Protein AF-A0A5N5MN55-F1 (afdb_monomer)

Foldseek 3Di:
DALDFDDDPDDPQDHPDDDHDPTHLDDDDDPDDQLVDDDDVVVQWDADPQSNHIHGNQQDQDPQLSGSPDNGSHYWDQDPLQSDTDRPQWDQDPLQSDTDHPPDDRPQCCDPVPSDNPHHVVPDPCPPVPPPPPPDDDDDDDDDDDDDDDDDDDDDDDDDDDDDD

Mean predicted aligned error: 15.06 Å

Solvent-accessible surface area (backbone atoms only — not comparable to full-atom values): 11243 Å² total; per-residue (Å²): 111,50,62,58,65,53,80,63,94,80,44,96,82,26,39,95,66,94,64,72,42,89,60,51,91,47,61,51,75,69,91,67,65,55,61,80,52,83,61,62,57,92,82,44,33,37,79,36,81,91,73,45,27,44,33,33,60,56,30,51,70,34,79,92,72,68,37,63,74,41,88,77,33,50,60,49,40,78,35,78,96,71,72,44,72,39,56,68,76,43,44,74,38,80,92,63,74,42,73,37,55,78,94,62,67,79,86,69,62,39,11,86,83,79,59,46,60,92,38,49,54,92,69,39,85,71,71,71,68,78,76,76,85,80,84,86,78,92,76,89,81,84,89,82,81,88,81,91,76,90,79,88,82,87,90,80,88,83,91,80,88,84,85,87,133

InterPro domains:
  IPR001878 Zinc finger, CCHC-type [PS50158] (111-125)
  IPR017921 Zinc finger, CTCHY-type [PS51270] (43-107)
  IPR037275 Zinc finger, CTCHY-type superfamily [SSF161245] (45-90)
  IPR039846 Zinc finger CCHC domain-containing protein 4 [PTHR13493] (1-162)

Radius of gyration: 25.93 Å; Cα contacts (8 Å, |Δi|>4): 207; chains: 1; bounding box: 56×48×59 Å

pLDDT: mean 75.03, std 22.97, range [27.59, 96.19]

Structure (mmCIF, N/CA/C/O backbone):
data_AF-A0A5N5MN55-F1
#
_entry.id   AF-A0A5N5MN55-F1
#
loop_
_atom_site.group_PDB
_atom_site.id
_atom_site.type_symbol
_atom_site.label_atom_id
_atom_site.label_alt_id
_atom_site.label_comp_id
_atom_site.label_asym_id
_atom_site.label_entity_id
_atom_site.label_seq_id
_atom_site.pdbx_PDB_ins_code
_atom_site.Cartn_x
_atom_site.Cartn_y
_atom_site.Cartn_z
_atom_site.occupancy
_atom_site.B_iso_or_equiv
_atom_site.auth_seq_id
_atom_site.auth_comp_id
_atom_site.auth_asym_id
_atom_site.auth_atom_id
_atom_site.pdbx_PDB_model_num
ATOM 1 N N . MET A 1 1 ? 3.429 -5.420 10.971 1.00 88.38 1 MET A N 1
ATOM 2 C CA . MET A 1 1 ? 3.713 -3.975 10.792 1.00 88.38 1 MET A CA 1
ATOM 3 C C . MET A 1 1 ? 2.380 -3.253 10.794 1.00 88.38 1 MET A C 1
ATOM 5 O O . MET A 1 1 ? 1.489 -3.700 10.082 1.00 88.38 1 MET A O 1
ATOM 9 N N . LEU A 1 2 ? 2.243 -2.197 11.589 1.00 91.88 2 LEU A N 1
ATOM 10 C CA . LEU A 1 2 ? 1.050 -1.346 11.618 1.00 91.88 2 LEU A CA 1
ATOM 11 C C . LEU A 1 2 ? 1.187 -0.186 10.625 1.00 91.88 2 LEU A C 1
ATOM 13 O O . LEU A 1 2 ? 2.303 0.228 10.307 1.00 91.88 2 LEU A O 1
ATOM 17 N N . ASP A 1 3 ? 0.060 0.366 10.178 1.00 91.06 3 ASP A N 1
ATOM 18 C CA . ASP A 1 3 ? 0.035 1.505 9.247 1.00 91.06 3 ASP A CA 1
ATOM 19 C C . ASP A 1 3 ? 0.330 2.851 9.939 1.00 91.06 3 ASP A C 1
ATOM 21 O O . ASP A 1 3 ? 0.533 3.849 9.244 1.00 91.06 3 ASP A O 1
ATOM 25 N N . TYR A 1 4 ? 0.381 2.886 11.278 1.00 91.69 4 TYR A N 1
ATOM 26 C CA . TYR A 1 4 ? 0.632 4.106 12.048 1.00 91.69 4 TYR A CA 1
ATOM 27 C C . TYR A 1 4 ? 1.978 4.742 11.689 1.00 91.69 4 TYR A C 1
ATOM 29 O O . TYR A 1 4 ? 3.034 4.102 11.768 1.00 91.69 4 TYR A O 1
ATOM 37 N N . GLN A 1 5 ? 1.925 6.007 11.283 1.00 89.81 5 GLN A N 1
ATOM 38 C CA . GLN A 1 5 ? 3.070 6.816 10.897 1.00 89.81 5 GLN A CA 1
ATOM 39 C C . GLN A 1 5 ? 3.614 7.516 12.139 1.00 89.81 5 GLN A C 1
ATOM 41 O O . GLN A 1 5 ? 2.962 8.389 12.695 1.00 89.81 5 GLN A O 1
ATOM 46 N N . VAL A 1 6 ? 4.806 7.115 12.580 1.00 89.19 6 VAL A N 1
ATOM 47 C CA . VAL A 1 6 ? 5.444 7.731 13.748 1.00 89.19 6 VAL A CA 1
ATOM 48 C C . VAL A 1 6 ? 6.123 9.021 13.311 1.00 89.19 6 VAL A C 1
ATOM 50 O O . VAL A 1 6 ? 7.115 8.968 12.577 1.00 89.19 6 VAL A O 1
ATOM 53 N N . ASP A 1 7 ? 5.594 10.157 13.749 1.00 85.38 7 ASP A N 1
ATOM 54 C CA . ASP A 1 7 ? 6.186 11.467 13.499 1.00 85.38 7 ASP A CA 1
ATOM 55 C C . ASP A 1 7 ? 7.309 11.785 14.493 1.00 85.38 7 ASP A C 1
ATOM 57 O O . ASP A 1 7 ? 7.375 11.259 15.603 1.00 85.38 7 ASP A O 1
ATOM 61 N N . TYR A 1 8 ? 8.239 12.621 14.041 1.00 85.25 8 TYR A N 1
ATOM 62 C CA . TYR A 1 8 ? 9.444 13.007 14.767 1.00 85.25 8 TYR A CA 1
ATOM 63 C C . TYR A 1 8 ? 9.762 14.466 14.455 1.00 85.25 8 TYR A C 1
ATOM 65 O O . TYR A 1 8 ? 9.780 14.851 13.283 1.00 85.25 8 TYR A O 1
ATOM 73 N N . ASP A 1 9 ? 10.146 15.234 15.471 1.00 80.00 9 ASP A N 1
ATOM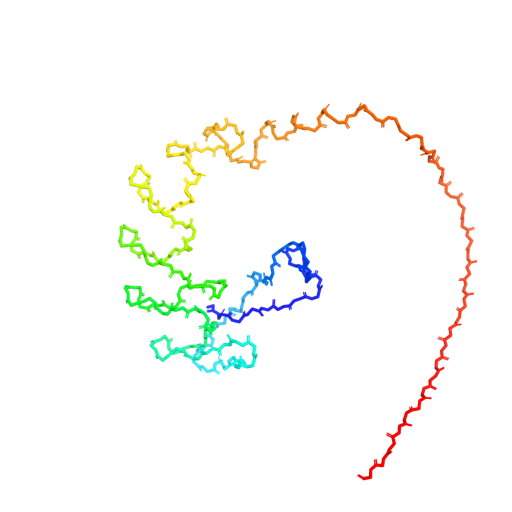 74 C CA . ASP A 1 9 ? 10.530 16.638 15.292 1.00 80.00 9 ASP A CA 1
ATOM 75 C C . ASP A 1 9 ? 11.851 16.801 14.520 1.00 80.00 9 ASP A C 1
ATOM 77 O O . ASP A 1 9 ? 12.049 17.773 13.791 1.00 80.00 9 ASP A O 1
ATOM 81 N N . ASN A 1 10 ? 12.780 15.848 14.662 1.00 82.25 10 ASN A N 1
ATOM 82 C CA . ASN A 1 10 ? 14.176 15.993 14.234 1.00 82.25 10 ASN A CA 1
ATOM 83 C C . ASN A 1 10 ? 14.722 14.801 13.424 1.00 82.25 10 ASN A C 1
ATOM 85 O O . ASN A 1 10 ? 15.903 14.459 13.521 1.00 82.25 10 ASN A O 1
ATOM 89 N N . HIS A 1 11 ? 13.896 14.160 12.598 1.00 81.88 11 HIS A N 1
ATOM 90 C CA . HIS A 1 11 ? 14.332 12.985 11.840 1.00 81.88 11 HIS A CA 1
ATOM 91 C C . HIS A 1 11 ? 15.245 13.350 10.640 1.00 81.88 11 HIS A C 1
ATOM 93 O O . HIS A 1 11 ? 14.939 14.244 9.853 1.00 81.88 11 HIS A O 1
ATOM 99 N N . PRO A 1 12 ? 16.363 12.637 10.393 1.00 79.19 12 PRO A N 1
ATOM 100 C CA . PRO A 1 12 ? 17.311 13.010 9.333 1.00 79.19 12 PRO A CA 1
ATOM 101 C C . PRO A 1 12 ? 16.742 12.867 7.909 1.00 79.19 12 PRO A C 1
ATOM 103 O O . PRO A 1 12 ? 17.132 13.602 7.004 1.00 79.19 12 PRO A O 1
ATOM 106 N N . LEU A 1 13 ? 15.813 11.925 7.699 1.00 71.31 13 LEU A N 1
ATOM 107 C CA . LEU A 1 13 ? 15.181 11.649 6.395 1.00 71.31 13 LEU A CA 1
ATOM 108 C C . LEU A 1 13 ? 13.788 12.283 6.226 1.00 71.31 13 LEU A C 1
ATOM 110 O O . LEU A 1 13 ? 13.192 12.156 5.154 1.00 71.31 13 LEU A O 1
ATOM 114 N N . TYR A 1 14 ? 13.247 12.892 7.282 1.00 72.38 14 TYR A N 1
ATOM 115 C CA . TYR A 1 14 ? 11.888 13.427 7.335 1.00 72.38 14 TYR A CA 1
ATOM 116 C C . TYR A 1 14 ? 11.913 14.773 8.057 1.00 72.38 14 TYR A C 1
ATOM 118 O O . TYR A 1 14 ? 12.369 14.849 9.189 1.00 72.38 14 TYR A O 1
ATOM 126 N N . LYS A 1 15 ? 11.448 15.830 7.394 1.00 73.31 15 LYS A N 1
ATOM 127 C CA . LYS A 1 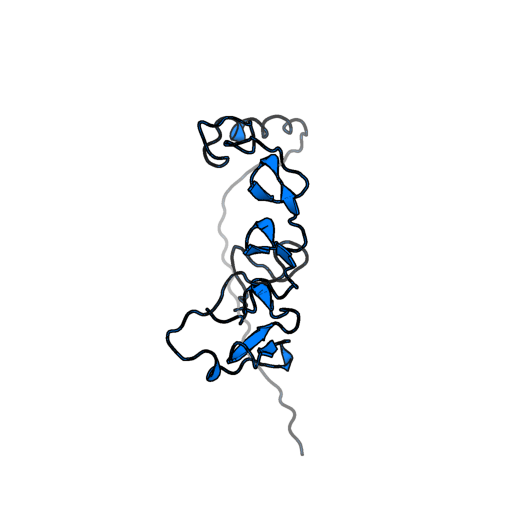15 ? 11.371 17.173 7.969 1.00 73.31 15 LYS A CA 1
ATOM 128 C C . LYS A 1 15 ? 9.988 17.733 7.688 1.00 73.31 15 LYS A C 1
ATOM 130 O O . LYS A 1 15 ? 9.532 17.673 6.546 1.00 73.31 15 LYS A O 1
ATOM 135 N N . HIS A 1 16 ? 9.353 18.300 8.707 1.00 68.25 16 HIS A N 1
ATOM 136 C CA . HIS A 1 16 ? 8.144 19.090 8.515 1.00 68.25 16 HIS A CA 1
ATOM 137 C C . HIS A 1 16 ? 8.498 20.351 7.703 1.00 68.25 16 HIS A C 1
ATOM 139 O O . HIS A 1 16 ? 9.365 21.126 8.104 1.00 68.25 16 HIS A O 1
ATOM 145 N N . GLY A 1 17 ? 7.881 20.535 6.528 1.00 68.75 17 GLY A N 1
ATOM 146 C CA . GLY A 1 17 ? 8.113 21.702 5.670 1.00 68.75 17 GLY A CA 1
ATOM 147 C C . GLY A 1 17 ? 7.935 21.452 4.167 1.00 68.75 17 GLY A C 1
ATOM 148 O O . GLY A 1 17 ? 7.395 20.435 3.733 1.00 68.75 17 GLY A O 1
ATOM 149 N N . THR A 1 18 ? 8.393 22.412 3.358 1.00 60.94 18 THR A N 1
ATOM 150 C CA . THR A 1 18 ? 8.319 22.392 1.882 1.00 60.94 18 THR A CA 1
ATOM 151 C C . THR A 1 18 ? 9.396 21.533 1.223 1.00 60.94 18 THR A C 1
ATOM 153 O O . THR A 1 18 ? 9.234 21.117 0.077 1.00 60.94 18 THR A O 1
ATOM 156 N N . THR A 1 19 ? 10.487 21.241 1.936 1.00 57.81 19 THR A N 1
ATOM 157 C CA . THR A 1 19 ? 11.614 20.455 1.426 1.00 57.81 19 THR A CA 1
ATOM 158 C C . THR A 1 19 ? 11.694 19.111 2.153 1.00 57.81 19 THR A C 1
ATOM 160 O O . THR A 1 19 ? 11.736 19.051 3.378 1.00 57.81 19 THR A O 1
ATOM 163 N N . GLY A 1 20 ? 11.709 18.008 1.397 1.00 63.16 20 GLY A N 1
ATOM 164 C CA . GLY A 1 20 ? 11.796 16.647 1.944 1.00 63.16 20 GLY A CA 1
ATOM 165 C C . GLY A 1 20 ? 10.505 15.828 1.829 1.00 63.16 20 GLY A C 1
ATOM 166 O O . GLY A 1 20 ? 9.551 16.203 1.147 1.00 63.16 20 GLY A O 1
ATOM 167 N N . ARG A 1 21 ? 10.495 14.636 2.440 1.00 67.38 21 ARG A N 1
ATOM 168 C CA . ARG A 1 21 ? 9.304 13.772 2.463 1.00 67.38 21 ARG A CA 1
ATOM 169 C C . ARG A 1 21 ? 8.270 14.351 3.424 1.00 67.38 21 ARG A C 1
ATOM 171 O O . ARG A 1 21 ? 8.612 14.647 4.556 1.00 67.38 21 ARG A O 1
ATOM 178 N N . LYS A 1 22 ? 7.010 14.417 2.981 1.00 72.06 22 LYS A N 1
ATOM 179 C CA . LYS A 1 22 ? 5.870 14.895 3.786 1.00 72.06 22 LYS A CA 1
ATOM 180 C C . LYS A 1 22 ? 5.376 13.904 4.845 1.00 72.06 22 LYS A C 1
ATOM 182 O O . LYS A 1 22 ? 4.527 14.262 5.640 1.00 72.06 22 LYS A O 1
ATOM 187 N N . GLN A 1 23 ? 5.855 12.664 4.812 1.00 78.44 23 GLN A N 1
ATOM 188 C CA . GLN A 1 23 ? 5.425 11.594 5.709 1.00 78.44 23 GLN A CA 1
ATOM 189 C C . GLN A 1 23 ? 6.639 10.843 6.239 1.00 78.44 23 GLN A C 1
ATOM 191 O O . GLN A 1 23 ? 7.586 10.573 5.481 1.00 78.44 23 GLN A O 1
ATOM 196 N N . SER A 1 24 ? 6.587 10.475 7.517 1.00 84.06 24 SER A N 1
ATOM 197 C CA . SER A 1 24 ? 7.611 9.657 8.149 1.00 84.06 24 SER A CA 1
ATOM 198 C C . SER A 1 24 ? 7.666 8.257 7.518 1.00 84.06 24 SER A C 1
ATOM 200 O O . SER A 1 24 ? 6.624 7.645 7.257 1.00 84.06 24 SER A O 1
ATOM 202 N N . PRO A 1 25 ? 8.866 7.706 7.252 1.00 86.31 25 PRO A N 1
ATOM 203 C CA . PRO A 1 25 ? 9.021 6.334 6.777 1.00 86.31 25 PRO A CA 1
ATOM 204 C C . PRO A 1 25 ? 8.895 5.282 7.893 1.00 86.31 25 PRO A C 1
ATOM 206 O O . PRO A 1 25 ? 8.885 4.090 7.587 1.00 86.31 25 PRO A O 1
ATOM 209 N N . VAL A 1 26 ? 8.854 5.692 9.165 1.00 89.81 26 VAL A N 1
ATOM 210 C CA . VAL A 1 26 ? 8.908 4.787 10.322 1.00 89.81 26 VAL A CA 1
ATOM 211 C C . VAL A 1 26 ? 7.519 4.225 10.633 1.00 89.81 26 VAL A C 1
ATOM 213 O O . VAL A 1 26 ? 6.521 4.947 10.596 1.00 89.81 26 VAL A O 1
ATOM 216 N N . ARG A 1 27 ? 7.452 2.918 10.910 1.00 91.44 27 ARG A N 1
ATOM 217 C CA . ARG A 1 27 ? 6.232 2.169 11.254 1.00 91.44 27 ARG A CA 1
ATOM 218 C C . ARG A 1 27 ? 6.483 1.296 12.476 1.00 91.44 27 ARG A C 1
ATOM 220 O O . ARG A 1 27 ? 7.611 0.856 12.694 1.00 91.44 27 ARG A O 1
ATOM 227 N N . LEU A 1 28 ? 5.425 1.007 13.226 1.00 92.06 28 LEU A N 1
ATOM 228 C CA . LEU A 1 28 ? 5.490 0.134 14.395 1.00 92.06 28 LEU A CA 1
ATOM 229 C C . LEU A 1 28 ? 5.467 -1.348 13.987 1.00 92.06 28 LEU A C 1
ATOM 231 O O . LEU A 1 28 ? 4.676 -1.780 13.137 1.00 92.06 28 LEU A O 1
ATOM 235 N N . PHE A 1 29 ? 6.327 -2.137 14.627 1.00 94.00 29 PHE A N 1
ATOM 236 C CA . PHE A 1 29 ? 6.351 -3.593 14.535 1.00 94.00 29 PHE A CA 1
ATOM 237 C C . PHE A 1 29 ? 6.100 -4.165 15.919 1.00 94.00 29 PHE A C 1
ATOM 239 O O . PHE A 1 29 ? 6.753 -3.781 16.882 1.00 94.00 29 PHE A O 1
ATOM 246 N N . THR A 1 30 ? 5.139 -5.068 16.003 1.00 94.19 30 THR A N 1
ATOM 247 C CA . THR A 1 30 ? 4.734 -5.711 17.244 1.00 94.19 30 THR A CA 1
ATOM 248 C C . THR A 1 30 ? 4.233 -7.111 16.921 1.00 94.19 30 THR A C 1
ATOM 250 O O . THR A 1 30 ? 3.817 -7.375 15.788 1.00 94.19 30 THR A O 1
ATOM 253 N N . ASN A 1 31 ? 4.324 -7.995 17.907 1.00 94.50 31 ASN A N 1
ATOM 254 C CA . ASN A 1 31 ? 3.747 -9.334 17.910 1.00 94.50 31 ASN A CA 1
ATOM 255 C C . ASN A 1 31 ? 2.292 -9.349 18.415 1.00 94.50 31 ASN A C 1
ATOM 257 O O . ASN A 1 31 ? 1.640 -10.385 18.327 1.00 94.50 31 ASN A O 1
ATOM 261 N N . LEU A 1 32 ? 1.787 -8.224 18.933 1.00 94.38 32 LEU A N 1
ATOM 262 C CA . LEU A 1 32 ? 0.385 -8.070 19.320 1.00 94.38 32 LEU A CA 1
ATOM 263 C C . LEU A 1 32 ? -0.548 -8.176 18.106 1.00 94.38 32 LEU A C 1
ATOM 265 O O . LEU A 1 32 ? -0.159 -7.858 16.975 1.00 94.38 32 LEU A O 1
ATOM 269 N N . CYS A 1 33 ? -1.797 -8.583 18.347 1.00 93.12 33 CYS A N 1
ATOM 270 C CA . CYS A 1 33 ? -2.785 -8.680 17.282 1.00 93.12 33 CYS A CA 1
ATOM 271 C C . CYS A 1 33 ? -3.116 -7.275 16.733 1.00 93.12 33 CYS A C 1
ATOM 273 O O . CYS A 1 33 ? -3.471 -6.385 17.508 1.00 93.12 33 CYS A O 1
ATOM 275 N N . PRO A 1 34 ? -3.040 -7.041 15.408 1.00 92.81 34 PRO A N 1
ATOM 276 C CA . PRO A 1 34 ? -3.312 -5.726 14.822 1.00 92.81 34 PRO A CA 1
ATOM 277 C C . PRO A 1 34 ? -4.728 -5.185 15.061 1.00 92.81 34 PRO A C 1
ATOM 279 O O . PRO A 1 34 ? -4.929 -3.976 14.954 1.00 92.81 34 PRO A O 1
ATOM 282 N N . LYS A 1 35 ? -5.692 -6.061 15.364 1.00 94.31 35 LYS A N 1
ATOM 283 C CA . LYS A 1 35 ? -7.085 -5.696 15.656 1.00 94.31 35 LYS A CA 1
ATOM 284 C C . LYS A 1 35 ? -7.241 -4.983 17.001 1.00 94.31 35 LYS A C 1
ATOM 286 O O . LYS A 1 35 ? -8.086 -4.105 17.126 1.00 94.31 35 LYS A O 1
ATOM 291 N N . ASP A 1 36 ? -6.388 -5.328 17.966 1.00 94.25 36 ASP A N 1
ATOM 292 C CA . ASP A 1 36 ? -6.447 -4.810 19.336 1.00 94.25 36 ASP A CA 1
ATOM 293 C C . ASP A 1 36 ? -5.783 -3.425 19.445 1.00 94.25 36 ASP A C 1
ATOM 295 O O . ASP A 1 36 ? -5.883 -2.748 20.466 1.00 94.25 36 ASP A O 1
ATOM 299 N N . ILE A 1 37 ? -5.098 -2.983 18.383 1.00 94.69 37 ILE A N 1
ATOM 300 C CA . ILE A 1 37 ? -4.384 -1.708 18.341 1.00 94.69 37 ILE A CA 1
ATOM 301 C C . ILE A 1 37 ? -5.213 -0.693 17.563 1.00 94.69 37 ILE A C 1
ATOM 303 O O . ILE A 1 37 ? -5.160 -0.615 16.333 1.00 94.69 37 ILE A O 1
ATOM 307 N N . VAL A 1 38 ? -5.970 0.102 18.313 1.00 95.19 38 VAL A N 1
ATOM 308 C CA . VAL A 1 38 ? -6.815 1.173 17.785 1.00 95.19 38 VAL A CA 1
ATOM 309 C C . VAL A 1 38 ? -5.961 2.380 17.399 1.00 95.19 38 VAL A C 1
ATOM 311 O O . VAL A 1 38 ? -5.182 2.875 18.212 1.00 95.19 38 VAL A O 1
ATOM 314 N N . LEU A 1 39 ? -6.112 2.861 16.159 1.00 94.06 39 LEU A N 1
ATOM 315 C CA . LEU A 1 39 ? -5.455 4.086 15.684 1.00 94.06 39 LEU A CA 1
ATOM 316 C C . LEU A 1 39 ? -6.439 5.271 15.639 1.00 94.06 39 LEU A C 1
ATOM 318 O O . LEU A 1 39 ? -7.615 5.047 15.328 1.00 94.06 39 LEU A O 1
ATOM 322 N N . PRO A 1 40 ? -5.981 6.516 15.888 1.00 93.88 40 PRO A N 1
ATOM 323 C CA . PRO A 1 40 ? -6.851 7.694 15.959 1.00 93.88 40 PRO A CA 1
ATOM 324 C C . PRO A 1 40 ? -7.547 7.988 14.626 1.00 93.88 40 PRO A C 1
ATOM 326 O O . PRO A 1 40 ? -6.908 8.069 13.574 1.00 93.88 40 PRO A O 1
ATOM 329 N N . LYS A 1 41 ? -8.866 8.190 14.638 1.00 92.12 41 LYS A N 1
ATOM 330 C CA . LYS A 1 41 ? -9.613 8.520 13.412 1.00 92.12 41 LYS A CA 1
ATOM 331 C C . LYS A 1 41 ? -9.357 9.964 12.979 1.00 92.12 41 LYS A C 1
ATOM 333 O O . LYS A 1 41 ? -9.348 10.261 11.786 1.00 92.12 41 LYS A O 1
ATOM 338 N N . GLU A 1 42 ? -9.110 10.835 13.949 1.00 92.25 42 GLU A N 1
ATOM 339 C CA . GLU A 1 42 ? -8.843 12.267 13.812 1.00 92.25 42 GLU A CA 1
ATOM 340 C C . GLU A 1 42 ? -7.568 12.522 12.998 1.00 92.25 42 GLU A C 1
ATOM 342 O O . GLU A 1 42 ? -7.489 13.489 12.246 1.00 92.25 42 GLU A O 1
ATOM 347 N N . GLU A 1 43 ? -6.602 11.605 13.081 1.00 89.81 43 GLU A N 1
ATOM 348 C CA . GLU A 1 43 ? -5.354 11.628 12.309 1.00 89.81 43 GLU A CA 1
ATOM 349 C C . GLU A 1 43 ? -5.485 10.973 10.921 1.00 89.81 43 GLU A C 1
ATOM 351 O O . GLU A 1 43 ? -4.515 10.879 10.166 1.00 89.81 43 GLU A O 1
ATOM 356 N N . GLY A 1 44 ? -6.684 10.512 10.554 1.00 91.62 44 GLY A N 1
ATOM 357 C CA . GLY A 1 44 ? -6.958 9.937 9.240 1.00 91.62 44 GLY A CA 1
ATOM 358 C C . GLY A 1 44 ? -6.687 8.435 9.135 1.00 91.62 44 GLY A C 1
ATOM 359 O O . GLY A 1 44 ? -6.315 7.959 8.059 1.00 91.62 44 GLY A O 1
ATOM 360 N N . TYR A 1 45 ? -6.891 7.668 10.209 1.00 94.50 45 TYR A N 1
ATOM 361 C CA . TYR A 1 45 ? -6.919 6.202 10.155 1.00 94.50 45 TYR A CA 1
ATOM 362 C C . TYR A 1 45 ? -8.355 5.661 10.154 1.00 94.50 45 TYR A C 1
ATOM 364 O O . TYR A 1 45 ? -9.293 6.284 10.647 1.00 94.50 45 TYR A O 1
ATOM 372 N N . ARG A 1 46 ? -8.539 4.472 9.577 1.00 95.06 46 ARG A N 1
ATOM 373 C CA . ARG A 1 46 ? -9.814 3.747 9.541 1.00 95.06 46 ARG A CA 1
ATOM 374 C C . ARG A 1 46 ? -9.596 2.267 9.813 1.00 95.06 46 ARG A C 1
ATOM 376 O O . ARG A 1 46 ? -8.554 1.720 9.459 1.00 95.06 46 ARG A O 1
ATOM 383 N N . PHE A 1 47 ? -10.602 1.598 10.358 1.00 95.81 47 PHE A N 1
ATOM 384 C CA . PHE A 1 47 ? -10.580 0.146 10.482 1.00 95.81 47 PHE A CA 1
ATOM 385 C C . PHE A 1 47 ? -10.896 -0.520 9.134 1.00 95.81 47 PHE A C 1
ATOM 387 O O . PHE A 1 47 ? -11.777 -0.080 8.388 1.00 95.81 47 PHE A O 1
ATOM 394 N N . CYS A 1 48 ? -10.160 -1.574 8.796 1.00 95.44 48 CYS A N 1
ATOM 395 C CA . CYS A 1 48 ? -10.470 -2.469 7.692 1.00 95.44 48 CYS A CA 1
ATOM 396 C C . CYS A 1 48 ? -11.010 -3.775 8.273 1.00 95.44 48 CYS A C 1
ATOM 398 O O . CYS A 1 48 ? -10.257 -4.504 8.908 1.00 95.44 48 CYS A O 1
ATOM 400 N N . SER A 1 49 ? -12.287 -4.070 8.022 1.00 94.75 49 SER A N 1
ATOM 401 C CA . SER A 1 49 ? -12.951 -5.287 8.507 1.00 94.75 49 SER A CA 1
ATOM 402 C C . SER A 1 49 ? -12.379 -6.567 7.901 1.00 94.75 49 SER A C 1
ATOM 404 O O . SER A 1 49 ? -12.281 -7.565 8.591 1.00 94.75 49 SER A O 1
ATOM 406 N N . ILE A 1 50 ? -11.949 -6.530 6.637 1.00 95.38 50 ILE A N 1
ATOM 407 C CA . ILE A 1 50 ? -11.412 -7.710 5.938 1.00 95.38 50 ILE A CA 1
ATOM 408 C C . ILE A 1 50 ? -10.025 -8.092 6.473 1.00 95.38 50 ILE A C 1
ATOM 410 O O . ILE A 1 50 ? -9.727 -9.262 6.667 1.00 95.38 50 ILE A O 1
ATOM 414 N N . CYS A 1 51 ? -9.163 -7.096 6.707 1.00 94.38 51 CYS A N 1
ATOM 415 C CA . CYS A 1 51 ? -7.828 -7.314 7.273 1.00 94.38 51 CYS A CA 1
ATOM 416 C C . CYS A 1 51 ? -7.811 -7.331 8.811 1.00 94.38 51 CYS A C 1
ATOM 418 O O . CYS A 1 51 ? -6.729 -7.469 9.379 1.00 94.38 51 CYS A O 1
ATOM 420 N N . GLU A 1 52 ? -8.947 -7.050 9.454 1.00 95.31 52 GLU A N 1
ATOM 421 C CA . GLU A 1 52 ? -9.096 -6.845 10.901 1.00 95.31 52 GLU A CA 1
ATOM 422 C C . GLU A 1 52 ? -8.004 -5.950 11.516 1.00 95.31 52 GLU A C 1
ATOM 424 O O . GLU A 1 52 ? -7.358 -6.289 12.505 1.00 95.31 52 GLU A O 1
ATOM 429 N N . ARG A 1 53 ? -7.738 -4.793 10.900 1.00 95.00 53 ARG A N 1
ATOM 430 C CA . ARG A 1 53 ? -6.705 -3.858 11.380 1.00 95.00 53 ARG A CA 1
ATOM 431 C C . ARG A 1 53 ? -6.972 -2.422 10.975 1.00 95.00 53 ARG A C 1
ATOM 433 O O . ARG A 1 53 ? -7.638 -2.159 9.971 1.00 95.00 53 ARG A O 1
ATOM 440 N N . TYR A 1 54 ? -6.366 -1.489 11.699 1.00 95.00 54 TYR A N 1
ATOM 441 C CA . TYR A 1 54 ? -6.383 -0.077 11.334 1.00 95.00 54 TYR A CA 1
ATOM 442 C C . TYR A 1 54 ? -5.383 0.228 10.210 1.00 95.00 54 TYR A C 1
ATOM 444 O O . TYR A 1 54 ? -4.237 -0.231 10.210 1.00 95.00 54 TYR A O 1
ATOM 452 N N . VAL A 1 55 ? -5.843 1.001 9.229 1.00 94.75 55 VAL A N 1
ATOM 453 C CA . VAL A 1 55 ? -5.120 1.406 8.018 1.00 94.75 55 VAL A CA 1
ATOM 454 C C . VAL A 1 55 ? -5.271 2.903 7.790 1.00 94.75 55 VAL A C 1
ATOM 456 O O . VAL A 1 55 ? -6.205 3.517 8.304 1.00 94.75 55 VAL A O 1
ATOM 459 N N . SER A 1 56 ? -4.387 3.519 7.005 1.00 92.75 56 SER A N 1
ATOM 460 C CA . SER A 1 56 ? -4.606 4.912 6.581 1.00 92.75 56 SER A CA 1
ATOM 461 C C . SER A 1 56 ? -5.923 5.042 5.802 1.00 92.75 56 SER A C 1
ATOM 463 O O . SER A 1 56 ? -6.278 4.145 5.037 1.00 92.75 56 SER A O 1
ATOM 465 N N . ALA A 1 57 ? -6.631 6.164 5.939 1.00 90.94 57 ALA A N 1
ATOM 466 C CA . ALA A 1 57 ? -7.937 6.378 5.311 1.00 90.94 57 ALA A CA 1
ATOM 467 C C . ALA A 1 57 ? -7.911 6.160 3.787 1.00 90.94 57 ALA A C 1
ATOM 469 O O . ALA A 1 57 ? -8.782 5.487 3.236 1.00 90.94 57 ALA A O 1
ATOM 470 N N . GLU A 1 58 ? -6.864 6.652 3.123 1.00 88.75 58 GLU A N 1
ATOM 471 C CA . GLU A 1 58 ? -6.652 6.515 1.676 1.00 88.75 58 GLU A CA 1
ATOM 472 C C . GLU A 1 58 ? -6.136 5.126 1.238 1.00 88.75 58 GLU A C 1
ATOM 474 O O . GLU A 1 58 ? -6.150 4.808 0.042 1.00 88.75 58 GLU A O 1
ATOM 479 N N . ASN A 1 59 ? -5.695 4.273 2.174 1.00 92.06 59 ASN A N 1
ATOM 480 C CA . ASN A 1 59 ? -5.192 2.936 1.866 1.00 92.06 59 ASN A CA 1
ATOM 481 C C . ASN A 1 59 ? -6.378 2.024 1.530 1.00 92.06 59 ASN A C 1
ATOM 483 O O . ASN A 1 59 ? -7.152 1.625 2.406 1.00 92.06 59 ASN A O 1
ATOM 487 N N . ARG A 1 60 ? -6.551 1.713 0.244 1.00 91.19 60 ARG A N 1
ATOM 488 C CA . ARG A 1 60 ? -7.618 0.827 -0.235 1.00 91.19 60 ARG A CA 1
ATOM 489 C C . ARG A 1 60 ? -7.188 -0.634 -0.120 1.00 91.19 60 ARG A C 1
ATOM 491 O O . ARG A 1 60 ? -6.079 -0.990 -0.517 1.00 91.19 60 ARG A O 1
ATOM 498 N N . HIS A 1 61 ? -8.090 -1.468 0.397 1.00 94.62 61 HIS A N 1
ATOM 499 C CA . HIS A 1 61 ? -7.912 -2.921 0.392 1.00 94.62 61 HIS A CA 1
ATOM 500 C C . HIS A 1 61 ? -7.862 -3.407 -1.050 1.00 94.62 61 HIS A C 1
ATOM 502 O O . HIS A 1 61 ? -8.691 -3.000 -1.863 1.00 94.62 61 HIS A O 1
ATOM 508 N N . CYS A 1 62 ? -6.893 -4.255 -1.371 1.00 95.00 62 CYS A N 1
ATOM 509 C CA . CYS A 1 62 ? -6.841 -4.918 -2.662 1.00 95.00 62 CYS A CA 1
ATOM 510 C C . CYS A 1 62 ? -7.550 -6.273 -2.549 1.00 95.00 62 CYS A C 1
ATOM 512 O O . CYS A 1 62 ? -7.076 -7.102 -1.769 1.00 95.00 62 CYS A O 1
ATOM 514 N N . PRO A 1 63 ? -8.636 -6.514 -3.308 1.00 94.62 63 PRO A N 1
ATOM 515 C CA . PRO A 1 63 ? -9.318 -7.808 -3.325 1.00 94.62 63 PRO A CA 1
ATOM 516 C C . PRO A 1 63 ? -8.404 -8.937 -3.813 1.00 94.62 63 PRO A C 1
ATOM 518 O O . PRO A 1 63 ? -8.345 -9.982 -3.178 1.00 94.62 63 PRO A O 1
ATOM 521 N N . ASP A 1 64 ? -7.608 -8.686 -4.857 1.00 95.06 64 ASP A N 1
ATOM 522 C CA . ASP A 1 64 ? -6.740 -9.700 -5.477 1.00 95.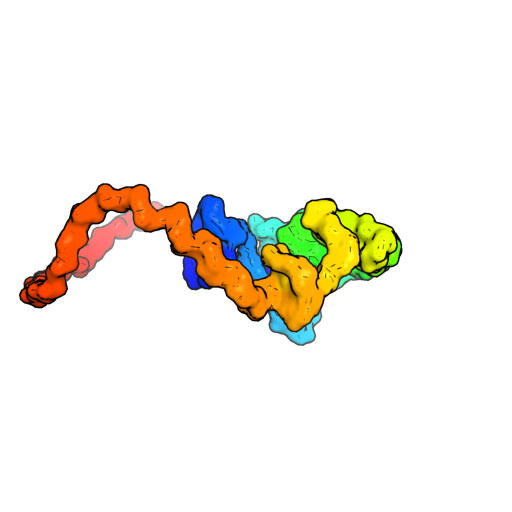06 64 ASP A CA 1
ATOM 523 C C . ASP A 1 64 ? -5.600 -10.157 -4.555 1.00 95.06 64 ASP A C 1
ATOM 525 O O . ASP A 1 64 ? -5.218 -11.322 -4.541 1.00 95.06 64 ASP A O 1
ATOM 529 N N . CYS A 1 65 ? -5.040 -9.238 -3.760 1.00 94.31 65 CYS A N 1
ATOM 530 C CA . CYS A 1 65 ? -4.015 -9.568 -2.761 1.00 94.31 65 CYS A CA 1
ATOM 531 C C . CYS A 1 65 ? -4.606 -9.919 -1.390 1.00 94.31 65 CYS A C 1
ATOM 533 O O . CYS A 1 65 ? -3.846 -10.223 -0.472 1.00 94.31 65 CYS A O 1
ATOM 535 N N . ASN A 1 66 ? -5.919 -9.762 -1.223 1.00 94.06 66 ASN A N 1
ATOM 536 C CA . ASN A 1 66 ? -6.626 -9.766 0.051 1.00 94.06 66 ASN A CA 1
ATOM 537 C C . ASN A 1 66 ? -5.913 -8.976 1.173 1.00 94.06 66 ASN A C 1
ATOM 539 O O . ASN A 1 66 ? -5.816 -9.421 2.316 1.00 94.06 66 ASN A O 1
ATOM 543 N N . ALA A 1 67 ? -5.371 -7.797 0.847 1.00 92.81 67 ALA A N 1
ATOM 544 C CA . ALA A 1 67 ? -4.586 -7.003 1.793 1.00 92.81 67 ALA A CA 1
ATOM 545 C C . ALA A 1 67 ? -4.614 -5.492 1.505 1.00 92.81 67 ALA A C 1
ATOM 547 O O . ALA A 1 67 ? -4.584 -5.052 0.353 1.00 92.81 67 ALA A O 1
ATOM 548 N N . CYS A 1 68 ? -4.552 -4.674 2.562 1.00 93.75 68 CYS A N 1
ATOM 549 C CA . CYS A 1 68 ? -4.270 -3.232 2.475 1.00 93.75 68 CYS A CA 1
ATOM 550 C C . CYS A 1 68 ? -2.758 -2.974 2.328 1.00 93.75 68 CYS A C 1
ATOM 552 O O . CYS A 1 68 ? -2.024 -2.811 3.302 1.00 93.75 68 CYS A O 1
ATOM 554 N N . THR A 1 69 ? -2.258 -2.967 1.099 1.00 90.75 69 THR A N 1
ATOM 555 C CA . THR A 1 69 ? -0.815 -3.013 0.801 1.00 90.75 69 THR A CA 1
ATOM 556 C C . THR A 1 69 ? -0.103 -1.657 0.788 1.00 90.75 69 THR A C 1
ATOM 558 O O . THR A 1 69 ? 1.133 -1.627 0.743 1.00 90.75 69 THR A O 1
ATOM 561 N N . SER A 1 70 ? -0.828 -0.530 0.813 1.00 88.81 70 SER A N 1
ATOM 562 C CA . SER A 1 70 ? -0.171 0.776 0.750 1.00 88.81 70 SER A CA 1
ATOM 563 C C . SER A 1 70 ? 0.648 1.061 1.999 1.00 88.81 70 SER A C 1
ATOM 565 O O . SER A 1 70 ? 0.159 1.001 3.119 1.00 88.81 70 SER A O 1
ATOM 567 N N . LYS A 1 71 ? 1.904 1.456 1.788 1.00 84.25 71 LYS A N 1
ATOM 568 C CA . LYS A 1 71 ? 2.825 1.833 2.870 1.00 84.25 71 LYS A CA 1
ATOM 569 C C . LYS A 1 71 ? 2.835 3.334 3.162 1.00 84.25 71 LYS A C 1
ATOM 571 O O . LYS A 1 71 ? 3.274 3.754 4.228 1.00 84.25 71 LYS A O 1
ATOM 576 N N . ASN A 1 72 ? 2.364 4.146 2.215 1.00 81.88 72 ASN A N 1
ATOM 577 C CA . ASN A 1 72 ? 2.464 5.611 2.258 1.00 81.88 72 ASN A CA 1
ATOM 578 C C . ASN A 1 72 ? 1.082 6.274 2.380 1.00 81.88 72 ASN A C 1
ATOM 580 O O . ASN A 1 72 ? 0.905 7.412 1.953 1.00 81.88 72 ASN A O 1
ATOM 584 N N . GLY A 1 73 ? 0.064 5.528 2.805 1.00 78.31 73 GLY A N 1
ATOM 585 C CA . GLY A 1 73 ? -1.327 5.981 2.855 1.00 78.31 73 GLY A CA 1
ATOM 586 C C . GLY A 1 73 ? -2.014 6.121 1.493 1.00 78.31 73 GLY A C 1
ATOM 587 O O . GLY A 1 73 ? -3.182 5.795 1.386 1.00 78.31 73 GLY A O 1
ATOM 588 N N . ARG A 1 74 ? -1.303 6.499 0.425 1.00 85.75 74 ARG A N 1
ATOM 589 C CA . ARG A 1 74 ? -1.870 6.669 -0.928 1.00 85.75 74 ARG A CA 1
ATOM 590 C C . ARG A 1 74 ? -2.409 5.360 -1.514 1.00 85.75 74 ARG A C 1
ATOM 592 O O . ARG A 1 74 ? -1.779 4.328 -1.292 1.00 85.75 74 ARG A O 1
ATOM 599 N N . PRO A 1 75 ? -3.445 5.363 -2.363 1.00 88.88 75 PRO A N 1
ATOM 600 C CA . PRO A 1 75 ? -3.916 4.138 -3.006 1.00 88.88 75 PRO A CA 1
ATOM 601 C C . PRO A 1 75 ? -2.806 3.514 -3.862 1.00 88.88 75 PRO A C 1
ATOM 603 O O . PRO A 1 75 ? -2.108 4.219 -4.588 1.00 88.88 75 PRO A O 1
ATOM 606 N N . TRP A 1 76 ? -2.605 2.201 -3.759 1.00 93.19 76 TRP A N 1
ATOM 607 C CA . TRP A 1 76 ? -1.736 1.432 -4.658 1.00 93.19 76 TRP A CA 1
ATOM 608 C C . TRP A 1 76 ? -2.607 0.678 -5.664 1.00 93.19 76 TRP A C 1
ATOM 610 O O . TRP A 1 76 ? -3.743 0.328 -5.356 1.00 93.19 76 TRP A O 1
ATOM 620 N N . ARG A 1 77 ? -2.088 0.441 -6.871 1.00 93.62 77 ARG A N 1
ATOM 621 C CA . ARG A 1 77 ? -2.781 -0.335 -7.912 1.00 93.62 77 ARG A CA 1
ATOM 622 C C . ARG A 1 77 ? -2.302 -1.778 -7.889 1.00 93.62 77 ARG A C 1
ATOM 624 O O . ARG A 1 77 ? -1.101 -2.009 -7.753 1.00 93.62 77 ARG A O 1
ATOM 631 N N . HIS A 1 78 ? -3.205 -2.737 -8.051 1.00 95.75 78 HIS A N 1
ATOM 632 C CA . HIS A 1 78 ? -2.809 -4.117 -8.311 1.00 95.75 78 HIS A CA 1
ATOM 633 C C . HIS A 1 78 ? -2.226 -4.234 -9.729 1.00 95.75 78 HIS A C 1
ATOM 635 O O . HIS A 1 78 ? -2.669 -3.554 -10.658 1.00 95.75 78 HIS A O 1
ATOM 641 N N . CYS A 1 79 ? -1.192 -5.052 -9.897 1.00 96.19 79 CYS A N 1
ATOM 642 C CA . CYS A 1 79 ? -0.683 -5.451 -11.202 1.00 96.19 79 CYS A CA 1
ATOM 643 C C . CYS A 1 79 ? -0.909 -6.951 -11.353 1.00 96.19 79 CYS A C 1
ATOM 645 O O . CYS A 1 79 ? -0.228 -7.718 -10.676 1.00 96.19 79 CYS A O 1
ATOM 647 N N . ALA A 1 80 ? -1.825 -7.334 -12.249 1.00 95.25 80 ALA A N 1
ATOM 648 C CA . ALA A 1 80 ? -2.188 -8.730 -12.491 1.00 95.25 80 ALA A CA 1
ATOM 649 C C . ALA A 1 80 ? -0.983 -9.563 -12.953 1.00 95.25 80 ALA A C 1
ATOM 651 O O . ALA A 1 80 ? -0.705 -10.610 -12.384 1.00 95.25 80 ALA A O 1
ATOM 652 N N . GLU A 1 81 ? -0.185 -9.035 -13.887 1.00 95.44 81 GLU A N 1
ATOM 653 C CA . GLU A 1 81 ? 1.026 -9.706 -14.389 1.00 95.44 81 GLU A CA 1
ATOM 654 C C . GLU A 1 81 ? 2.078 -9.959 -13.295 1.00 95.44 81 GLU A C 1
ATOM 656 O O . GLU A 1 81 ? 2.840 -10.915 -13.368 1.00 95.44 81 GLU A O 1
ATOM 661 N N . CYS A 1 82 ? 2.152 -9.102 -12.269 1.00 94.31 82 CYS A N 1
ATOM 662 C CA . CYS A 1 82 ? 3.086 -9.286 -11.154 1.00 94.31 82 CYS A CA 1
ATOM 663 C C . CYS A 1 82 ? 2.457 -9.935 -9.913 1.00 94.31 82 CYS A C 1
ATOM 665 O O . CYS A 1 82 ? 3.185 -10.145 -8.941 1.00 94.31 82 CYS A O 1
ATOM 667 N N . GLY A 1 83 ? 1.136 -10.132 -9.881 1.00 94.31 83 GLY A N 1
ATOM 668 C CA . GLY A 1 83 ? 0.396 -10.596 -8.704 1.00 94.31 83 GLY A CA 1
ATOM 669 C C . GLY A 1 83 ? 0.588 -9.736 -7.447 1.00 94.31 83 GLY A C 1
ATOM 670 O O . GLY A 1 83 ? 0.510 -10.244 -6.331 1.00 94.31 83 GLY A O 1
ATOM 671 N N . LYS A 1 84 ? 0.911 -8.441 -7.585 1.00 94.69 84 LYS A N 1
ATOM 672 C CA . LYS A 1 84 ? 1.207 -7.574 -6.430 1.00 94.69 84 LYS A CA 1
ATOM 673 C C . LYS A 1 84 ? 0.764 -6.137 -6.620 1.00 94.69 84 LYS A C 1
ATOM 675 O O . LYS A 1 84 ? 0.805 -5.587 -7.722 1.00 94.69 84 LYS A O 1
ATOM 680 N N . CYS A 1 85 ? 0.428 -5.490 -5.509 1.00 95.38 85 CYS A N 1
ATOM 681 C CA . CYS A 1 85 ? 0.160 -4.062 -5.499 1.00 95.38 85 CYS A CA 1
ATOM 682 C C . CYS A 1 85 ? 1.444 -3.243 -5.624 1.00 95.38 85 CYS A C 1
ATOM 684 O O . CYS A 1 85 ? 2.440 -3.480 -4.936 1.00 95.38 85 CYS A O 1
ATOM 686 N N . VAL A 1 86 ? 1.393 -2.223 -6.470 1.00 94.44 86 VAL A N 1
ATOM 687 C CA . VAL A 1 86 ? 2.490 -1.299 -6.737 1.00 94.44 86 VAL A CA 1
ATOM 688 C C . VAL A 1 86 ? 2.008 0.143 -6.650 1.00 94.44 86 VAL A C 1
ATOM 690 O O . VAL A 1 86 ? 0.815 0.442 -6.734 1.00 94.44 86 VAL A O 1
ATOM 693 N N . LYS A 1 87 ? 2.955 1.068 -6.475 1.00 93.75 87 LYS A N 1
ATOM 694 C CA . LYS A 1 87 ? 2.660 2.505 -6.455 1.00 93.75 87 LYS A CA 1
ATOM 695 C C . LYS A 1 87 ? 1.958 2.909 -7.763 1.00 93.75 87 LYS A C 1
ATOM 697 O O . LYS A 1 87 ? 2.352 2.409 -8.813 1.00 93.75 87 LYS A O 1
ATOM 702 N N . PRO A 1 88 ? 1.006 3.859 -7.751 1.00 92.00 88 PRO A N 1
ATOM 703 C CA . PRO A 1 88 ? 0.302 4.288 -8.966 1.00 92.00 88 PRO A CA 1
ATOM 704 C C . PRO A 1 88 ? 1.217 4.805 -10.075 1.00 92.00 88 PRO A C 1
ATOM 706 O O . PRO A 1 88 ? 0.908 4.659 -11.251 1.00 92.00 88 PRO A O 1
ATOM 709 N N . SER A 1 89 ? 2.356 5.391 -9.697 1.00 91.62 89 SER A N 1
ATOM 710 C CA . SER A 1 89 ? 3.359 5.875 -10.642 1.00 91.62 89 SER A CA 1
ATOM 711 C C . SER A 1 89 ? 4.164 4.761 -11.311 1.00 91.62 89 SER A C 1
ATOM 713 O O . SER A 1 89 ? 4.988 5.067 -12.160 1.00 91.62 89 SER A O 1
ATOM 715 N N . TRP A 1 90 ? 3.981 3.496 -10.925 1.00 94.12 90 TRP A N 1
ATOM 716 C CA . TRP A 1 90 ? 4.685 2.355 -11.503 1.00 94.12 90 TRP A CA 1
ATOM 717 C C . TRP A 1 90 ? 3.791 1.648 -12.526 1.00 94.12 90 TRP A C 1
ATOM 719 O O . TRP A 1 90 ? 2.583 1.512 -12.333 1.00 94.12 90 TRP A O 1
ATOM 729 N N . ARG A 1 91 ? 4.401 1.177 -13.612 1.00 93.94 91 ARG A N 1
ATOM 730 C CA . ARG A 1 91 ? 3.769 0.415 -14.696 1.00 93.94 91 ARG A CA 1
ATOM 731 C C . ARG A 1 91 ? 4.563 -0.865 -14.950 1.00 93.94 91 ARG A C 1
ATOM 733 O O . ARG A 1 91 ? 5.760 -0.901 -14.674 1.00 93.94 91 ARG A O 1
ATOM 740 N N . HIS A 1 92 ? 3.908 -1.915 -15.431 1.00 94.69 92 HIS A N 1
ATOM 741 C CA . HIS A 1 92 ? 4.580 -3.159 -15.814 1.00 94.69 92 HIS A CA 1
ATOM 742 C C . HIS A 1 92 ? 5.3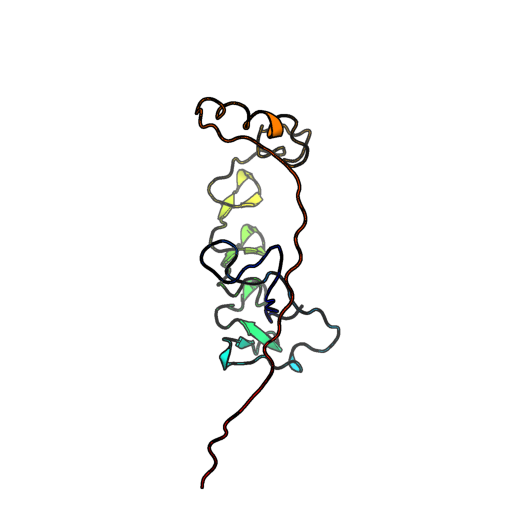75 -2.939 -17.123 1.00 94.69 92 HIS A C 1
ATOM 744 O O . HIS A 1 92 ? 4.786 -2.454 -18.084 1.00 94.69 92 HIS A O 1
ATOM 750 N N . CYS A 1 93 ? 6.690 -3.231 -17.170 1.00 93.25 93 CYS A N 1
ATOM 751 C CA . CYS A 1 93 ? 7.432 -3.381 -18.447 1.00 93.25 93 CYS A CA 1
ATOM 752 C C . CYS A 1 93 ? 7.430 -4.867 -18.795 1.00 93.25 93 CYS A C 1
ATOM 754 O O . CYS A 1 93 ? 8.086 -5.639 -18.094 1.00 93.25 93 CYS A O 1
ATOM 756 N N . SER A 1 94 ? 6.758 -5.245 -19.886 1.00 91.44 94 SER A N 1
ATOM 757 C CA . SER A 1 94 ? 6.725 -6.630 -20.376 1.00 91.44 94 SER A CA 1
ATOM 758 C C . SER A 1 94 ? 8.128 -7.142 -20.714 1.00 91.44 94 SER A C 1
ATOM 760 O O . SER A 1 94 ? 8.464 -8.269 -20.379 1.00 91.44 94 SER A O 1
ATOM 762 N N . SER A 1 95 ? 9.010 -6.287 -21.248 1.00 88.62 95 SER A N 1
ATOM 763 C CA . SER A 1 95 ? 10.407 -6.656 -21.528 1.00 88.62 95 SER A CA 1
ATOM 764 C C . SER A 1 95 ? 11.238 -6.919 -20.265 1.00 88.62 95 SER A C 1
ATOM 766 O O . SER A 1 95 ? 12.227 -7.637 -20.323 1.00 88.62 95 SER A O 1
ATOM 768 N N . CYS A 1 96 ? 10.874 -6.329 -19.119 1.00 88.19 96 CYS A N 1
ATOM 769 C CA . CYS A 1 96 ? 11.557 -6.564 -17.842 1.00 88.19 96 CYS A CA 1
ATOM 770 C C . CYS A 1 96 ? 10.846 -7.597 -16.956 1.00 88.19 96 CYS A C 1
ATOM 772 O O . CYS A 1 96 ? 11.399 -7.958 -15.916 1.00 88.19 96 CYS A O 1
ATOM 774 N N . GLY A 1 97 ? 9.604 -7.976 -17.275 1.00 89.56 97 GLY A N 1
ATOM 775 C CA . GLY A 1 97 ? 8.752 -8.823 -16.434 1.00 89.56 97 GLY A CA 1
ATOM 776 C C . GLY A 1 97 ? 8.460 -8.245 -15.043 1.00 89.56 97 GLY A C 1
ATOM 777 O O . GLY A 1 97 ? 8.210 -8.986 -14.091 1.00 89.56 97 GLY A O 1
ATOM 778 N N . ARG A 1 98 ? 8.554 -6.920 -14.857 1.00 91.31 98 ARG A N 1
ATOM 779 C CA . ARG A 1 98 ? 8.364 -6.286 -13.540 1.00 91.31 98 ARG A CA 1
ATOM 780 C C . ARG A 1 98 ? 7.801 -4.877 -13.629 1.00 91.31 98 ARG A C 1
ATOM 782 O O . ARG A 1 98 ? 8.054 -4.131 -14.572 1.00 91.31 98 ARG A O 1
ATOM 789 N N . CYS A 1 99 ? 7.098 -4.486 -12.567 1.00 94.50 99 CYS A N 1
ATOM 790 C CA . CYS A 1 99 ? 6.673 -3.105 -12.369 1.00 94.50 99 CYS A CA 1
ATOM 791 C C . CYS A 1 99 ? 7.863 -2.181 -12.095 1.00 94.50 99 CYS A C 1
ATOM 793 O O . CYS A 1 99 ? 8.725 -2.485 -11.267 1.00 94.50 99 CYS A O 1
ATOM 795 N N . VAL A 1 100 ? 7.863 -1.032 -12.758 1.00 92.44 100 VAL A N 1
ATOM 796 C CA . VAL A 1 100 ? 8.949 -0.050 -12.835 1.00 92.44 100 VAL A CA 1
ATOM 797 C C . VAL A 1 100 ? 8.374 1.350 -13.037 1.00 92.44 100 VAL A C 1
ATOM 799 O O . VAL A 1 100 ? 7.194 1.511 -13.347 1.00 92.44 100 VAL A O 1
ATOM 802 N N . LEU A 1 101 ? 9.192 2.382 -12.833 1.00 91.75 101 LEU A N 1
ATOM 803 C CA . LEU A 1 101 ? 8.813 3.739 -13.229 1.00 91.75 101 LEU A CA 1
ATOM 804 C C . LEU A 1 101 ? 8.766 3.843 -14.767 1.00 91.75 101 LEU A C 1
ATOM 806 O O . LEU A 1 101 ? 9.555 3.169 -15.420 1.00 91.75 101 LEU A O 1
ATOM 810 N N . PRO A 1 102 ? 7.886 4.680 -15.347 1.00 87.06 102 PRO A N 1
ATOM 811 C CA . PRO A 1 102 ? 7.775 4.846 -16.796 1.00 87.06 102 PRO A CA 1
ATOM 812 C C . PRO A 1 102 ? 9.104 5.220 -17.458 1.00 87.06 102 PRO A C 1
ATOM 814 O O . PRO A 1 102 ? 9.475 4.612 -18.455 1.00 87.06 102 PRO A O 1
ATOM 817 N N . ASP A 1 103 ? 9.847 6.147 -16.850 1.00 84.69 103 ASP A N 1
ATOM 818 C CA . ASP A 1 103 ? 11.175 6.568 -17.301 1.00 84.69 103 ASP A CA 1
ATOM 819 C C . ASP A 1 103 ? 12.257 5.588 -16.819 1.00 84.69 103 ASP A C 1
ATOM 821 O O . ASP A 1 103 ? 13.032 5.851 -15.898 1.00 84.69 103 ASP A O 1
ATOM 825 N N . HIS A 1 104 ? 12.240 4.383 -17.380 1.00 85.12 104 HIS A N 1
ATOM 826 C CA . HIS A 1 104 ? 13.275 3.383 -17.158 1.00 85.12 104 HIS A CA 1
ATOM 827 C C . HIS A 1 104 ? 13.721 2.799 -18.497 1.00 85.12 104 HIS A C 1
ATOM 829 O O . HIS A 1 104 ? 12.967 2.761 -19.467 1.00 85.12 104 HIS A O 1
ATOM 835 N N . ARG A 1 105 ? 14.959 2.311 -18.542 1.00 83.44 105 ARG A N 1
ATOM 836 C CA . ARG A 1 105 ? 15.521 1.642 -19.717 1.00 83.44 105 ARG A CA 1
ATOM 837 C C . ARG A 1 105 ? 15.491 0.134 -19.478 1.00 83.44 105 ARG A C 1
ATOM 839 O O . ARG A 1 105 ? 16.222 -0.353 -18.610 1.00 83.44 105 ARG A O 1
ATOM 846 N N . CYS A 1 106 ? 14.621 -0.593 -20.190 1.00 83.88 106 CYS A N 1
ATOM 847 C CA . CYS A 1 106 ? 14.555 -2.055 -20.073 1.00 83.88 106 CYS A CA 1
ATOM 848 C C . CYS A 1 106 ? 15.939 -2.642 -20.490 1.00 83.88 106 CYS A C 1
ATOM 850 O O . CYS A 1 106 ? 16.589 -2.124 -21.396 1.00 83.88 106 CYS A O 1
ATOM 852 N N . GLY A 1 107 ? 16.450 -3.644 -19.760 1.00 72.50 107 GLY A N 1
ATOM 853 C CA . GLY A 1 107 ? 17.779 -4.246 -19.997 1.00 72.50 107 GLY A CA 1
ATOM 854 C C . GLY A 1 107 ? 18.979 -3.598 -19.281 1.00 72.50 107 GLY A C 1
ATOM 855 O O . GLY A 1 107 ? 20.045 -4.204 -19.235 1.00 72.50 107 GLY A O 1
ATOM 856 N N . GLN A 1 108 ? 18.837 -2.424 -18.647 1.00 66.12 108 GLN A N 1
ATOM 857 C CA . GLN A 1 108 ? 19.905 -1.874 -17.796 1.00 66.12 108 GLN A CA 1
ATOM 858 C C . GLN A 1 108 ? 19.959 -2.582 -16.433 1.00 66.12 108 GLN A C 1
ATOM 860 O O . GLN A 1 108 ? 19.404 -2.124 -15.431 1.00 66.12 108 GLN A O 1
ATOM 865 N N . THR A 1 109 ? 20.657 -3.709 -16.377 1.00 63.50 109 THR A N 1
ATOM 866 C CA . THR A 1 109 ? 21.224 -4.246 -15.138 1.00 63.50 109 THR A CA 1
ATOM 867 C C . THR A 1 109 ? 22.553 -3.547 -14.900 1.00 63.50 109 THR A C 1
ATOM 869 O O . THR A 1 109 ? 23.500 -3.822 -15.617 1.00 63.50 109 THR A O 1
ATOM 872 N N . GLY A 1 110 ? 22.630 -2.609 -13.952 1.00 69.56 110 GLY A N 1
ATOM 873 C CA . GLY A 1 110 ? 23.882 -1.897 -13.688 1.00 69.56 110 GLY A CA 1
ATOM 874 C C . GLY A 1 110 ? 23.734 -0.557 -12.983 1.00 69.56 110 GLY A C 1
ATOM 875 O O . GLY A 1 110 ? 22.720 -0.240 -12.354 1.00 69.56 110 GLY A O 1
ATOM 876 N N . CYS A 1 111 ? 24.783 0.244 -13.060 1.00 74.81 111 CYS A N 1
ATOM 877 C CA . CYS A 1 111 ? 24.874 1.551 -12.454 1.00 74.81 111 CYS A CA 1
ATOM 878 C C . CYS A 1 111 ? 23.945 2.560 -13.136 1.00 74.81 111 CYS A C 1
ATOM 880 O O . CYS A 1 111 ? 24.161 2.942 -14.279 1.00 74.81 111 CYS A O 1
ATOM 882 N N . TYR A 1 112 ? 22.984 3.111 -12.394 1.00 72.50 112 TYR A N 1
ATOM 883 C CA . TYR A 1 112 ? 22.069 4.150 -12.894 1.00 72.50 112 TYR A CA 1
ATOM 884 C C . TYR A 1 112 ? 22.736 5.454 -13.376 1.00 72.50 112 TYR A C 1
ATOM 886 O O . TYR A 1 112 ? 22.067 6.268 -14.000 1.00 72.50 112 TYR A O 1
ATOM 894 N N . ASN A 1 113 ? 24.017 5.698 -13.070 1.00 72.56 113 ASN A N 1
ATOM 895 C CA . ASN A 1 113 ? 24.712 6.924 -13.488 1.00 72.56 113 ASN A CA 1
ATOM 896 C C . ASN A 1 113 ? 25.550 6.737 -14.764 1.00 72.56 113 ASN A C 1
ATOM 898 O O . ASN A 1 113 ? 25.727 7.699 -15.500 1.00 72.56 113 ASN A O 1
ATOM 902 N N . CYS A 1 114 ? 26.062 5.532 -15.038 1.00 75.81 114 CYS A N 1
ATOM 903 C CA . CYS A 1 114 ? 26.919 5.279 -16.205 1.00 75.81 114 CYS A CA 1
ATOM 904 C C . CYS A 1 114 ? 26.525 4.065 -17.056 1.00 75.81 114 CYS A C 1
ATOM 906 O O . CYS A 1 114 ? 27.149 3.826 -18.079 1.00 75.81 114 CYS A O 1
ATOM 908 N N . GLY A 1 115 ? 25.507 3.304 -16.653 1.00 72.62 115 GLY A N 1
ATOM 909 C CA . GLY A 1 115 ? 24.996 2.138 -17.379 1.00 72.62 115 GLY A CA 1
ATOM 910 C C . GLY A 1 115 ? 25.801 0.849 -17.202 1.00 72.62 115 GLY A C 1
ATOM 911 O O . GLY A 1 115 ? 25.371 -0.185 -17.693 1.00 72.62 115 GLY A O 1
ATOM 912 N N . ASP A 1 116 ? 26.930 0.892 -16.493 1.00 72.44 116 ASP A N 1
ATOM 913 C CA . ASP A 1 116 ? 27.840 -0.250 -16.355 1.00 72.44 116 ASP A CA 1
ATOM 914 C C . ASP A 1 116 ? 27.254 -1.352 -15.439 1.00 72.44 116 ASP A C 1
ATOM 916 O O . ASP A 1 116 ? 26.895 -1.048 -14.293 1.00 72.44 116 ASP A O 1
ATOM 920 N N . PRO A 1 117 ? 27.154 -2.616 -15.895 1.00 76.12 117 PRO A N 1
ATOM 921 C CA . PRO A 1 117 ? 26.623 -3.733 -15.110 1.00 76.12 117 PRO A CA 1
ATOM 922 C C . PRO A 1 117 ? 27.484 -4.139 -13.908 1.00 76.12 117 PRO A C 1
ATOM 924 O O . PRO A 1 117 ? 26.957 -4.712 -12.953 1.00 76.12 117 PRO A O 1
ATOM 927 N N . GLY A 1 118 ? 28.781 -3.822 -13.911 1.00 78.44 118 GLY A N 1
ATOM 928 C CA . GLY A 1 118 ? 29.752 -4.274 -12.914 1.00 78.44 118 GLY A CA 1
ATOM 929 C C . GLY A 1 118 ? 29.629 -3.607 -11.543 1.00 78.44 118 GLY A C 1
ATOM 930 O O . GLY A 1 118 ? 30.239 -4.065 -10.579 1.00 78.44 118 GLY A O 1
ATOM 931 N N . HIS A 1 119 ? 28.843 -2.534 -11.405 1.00 78.81 119 HIS A N 1
ATOM 932 C CA . HIS A 1 119 ? 28.670 -1.860 -10.119 1.00 78.81 119 HIS A CA 1
ATOM 933 C C . HIS A 1 119 ? 27.297 -1.194 -9.957 1.00 78.81 119 HIS A C 1
ATOM 935 O O . HIS A 1 119 ? 26.608 -0.840 -10.908 1.00 78.81 119 HIS A O 1
ATOM 941 N N . LYS A 1 120 ? 26.882 -0.967 -8.704 1.00 78.88 120 LYS A N 1
ATOM 942 C CA . LYS A 1 120 ? 25.672 -0.189 -8.377 1.00 78.88 120 LYS A CA 1
ATOM 943 C C . LYS A 1 120 ? 26.002 1.302 -8.310 1.00 78.88 120 LYS A C 1
AT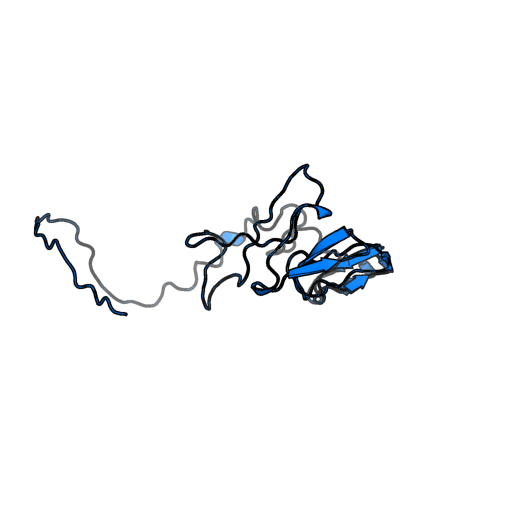OM 945 O O . LYS A 1 120 ? 27.122 1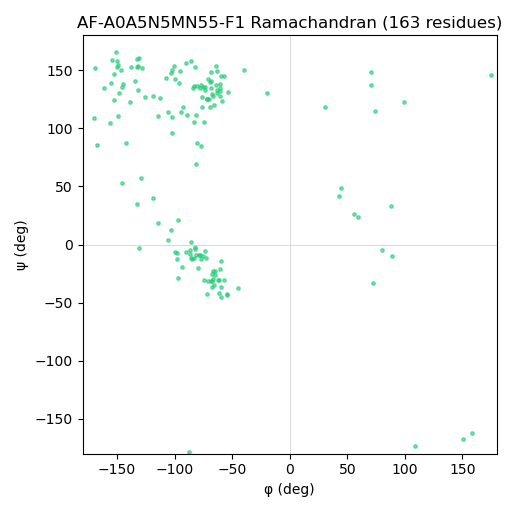.672 -7.983 1.00 78.88 120 LYS A O 1
ATOM 950 N N . HIS A 1 121 ? 24.999 2.169 -8.474 1.00 78.44 121 HIS A N 1
ATOM 951 C CA . HIS A 1 121 ? 25.153 3.637 -8.452 1.00 78.44 121 HIS A CA 1
ATOM 952 C C . HIS A 1 121 ? 26.040 4.195 -7.316 1.00 78.44 121 HIS A C 1
ATOM 954 O O . HIS A 1 121 ? 26.787 5.149 -7.523 1.00 78.44 121 HIS A O 1
ATOM 960 N N . LYS A 1 122 ? 25.989 3.607 -6.111 1.00 77.25 122 LYS A N 1
ATOM 961 C CA . LYS A 1 122 ? 26.810 4.055 -4.973 1.00 77.25 122 LYS A CA 1
ATOM 962 C C . LYS A 1 122 ? 28.312 3.815 -5.160 1.00 77.25 122 LYS A C 1
ATOM 964 O O . LYS A 1 122 ? 29.085 4.618 -4.660 1.00 77.25 122 LYS A O 1
ATOM 969 N N . ALA A 1 123 ? 28.687 2.766 -5.882 1.00 80.0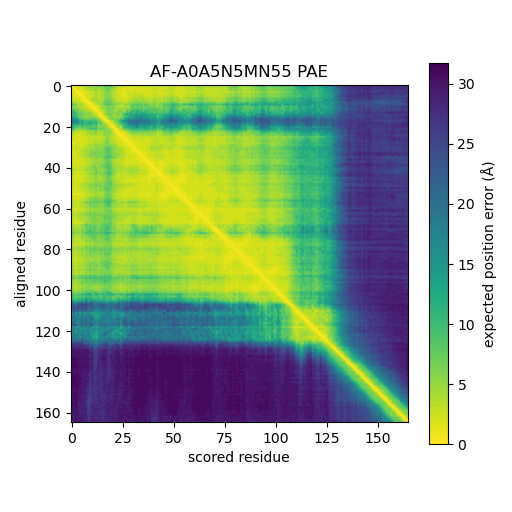6 123 ALA A N 1
ATOM 970 C CA . ALA A 1 123 ? 30.066 2.400 -6.190 1.00 80.06 123 ALA A CA 1
ATOM 971 C C . ALA A 1 123 ? 30.499 2.917 -7.574 1.00 80.06 123 ALA A C 1
ATOM 973 O O . ALA A 1 123 ? 31.409 2.371 -8.183 1.00 80.06 123 ALA A O 1
ATOM 974 N N . CYS A 1 124 ? 29.813 3.938 -8.106 1.00 82.25 124 CYS A N 1
ATOM 975 C CA . CYS A 1 124 ? 30.104 4.444 -9.438 1.00 82.25 124 CYS A CA 1
ATOM 976 C C . CYS A 1 124 ? 31.374 5.298 -9.464 1.00 82.25 124 CYS A C 1
ATOM 978 O O . CYS A 1 124 ? 31.370 6.379 -8.864 1.00 82.25 124 CYS A O 1
ATOM 980 N N . PRO A 1 125 ? 32.416 4.901 -10.219 1.00 81.88 125 PRO A N 1
ATOM 981 C CA . PRO A 1 125 ? 33.656 5.669 -10.313 1.00 81.88 125 PRO A CA 1
ATOM 982 C C . PRO A 1 125 ? 33.442 7.040 -10.978 1.00 81.88 125 PRO A C 1
ATOM 984 O O . PRO A 1 125 ? 34.174 7.989 -10.715 1.00 81.88 125 PRO A O 1
ATOM 987 N N . LEU A 1 126 ? 32.381 7.199 -11.779 1.00 74.75 126 LEU A N 1
ATOM 988 C CA . LEU A 1 126 ? 32.032 8.465 -12.433 1.00 74.75 126 LEU A CA 1
ATOM 989 C C . LEU A 1 126 ? 31.250 9.441 -11.537 1.00 74.75 126 LEU A C 1
ATOM 991 O O . LEU A 1 126 ? 30.990 10.574 -11.944 1.00 74.75 126 LEU A O 1
ATOM 995 N N . LYS A 1 127 ? 30.888 9.055 -10.305 1.00 65.81 127 LYS A N 1
ATOM 996 C CA . LYS A 1 127 ? 30.100 9.905 -9.396 1.00 65.81 127 LYS A CA 1
ATOM 997 C C . LYS A 1 127 ? 30.843 11.181 -8.966 1.00 65.81 127 LYS A C 1
ATOM 999 O O . LYS A 1 127 ? 30.198 12.191 -8.706 1.00 65.81 127 LYS A O 1
ATOM 1004 N N . HIS A 1 128 ? 32.177 11.163 -8.957 1.00 60.00 128 HIS A N 1
ATOM 1005 C CA . HIS A 1 128 ? 33.006 12.306 -8.551 1.00 60.00 128 HIS A CA 1
ATOM 1006 C C . HIS A 1 128 ? 33.292 13.330 -9.665 1.00 60.00 128 HIS A C 1
ATOM 1008 O O . HIS A 1 128 ? 33.739 14.432 -9.362 1.00 60.00 128 HIS A O 1
ATOM 1014 N N . LYS A 1 129 ? 33.011 13.033 -10.944 1.00 57.03 129 LYS A N 1
ATOM 1015 C CA . LYS A 1 129 ? 33.403 13.922 -12.061 1.00 57.03 129 LYS A CA 1
ATOM 1016 C C . LYS A 1 129 ? 32.438 15.084 -12.342 1.00 57.03 129 LYS A C 1
ATOM 1018 O O . LYS A 1 129 ? 32.805 16.001 -13.066 1.00 57.03 129 LYS A O 1
ATOM 1023 N N . LYS A 1 130 ? 31.230 15.100 -11.761 1.00 50.59 130 LYS A N 1
ATOM 1024 C CA . LYS A 1 130 ? 30.232 16.167 -12.008 1.00 50.59 130 LYS A CA 1
ATOM 1025 C C . LYS A 1 130 ? 30.434 17.446 -11.177 1.00 50.59 130 LYS A C 1
ATOM 1027 O O . LYS A 1 130 ? 29.687 18.393 -11.377 1.00 50.59 130 LYS A O 1
ATOM 1032 N N . ASN A 1 131 ? 31.431 17.508 -10.287 1.00 44.91 131 ASN A N 1
ATOM 1033 C CA . ASN A 1 131 ? 31.612 18.650 -9.376 1.00 44.91 131 ASN A CA 1
ATOM 1034 C C . ASN A 1 131 ? 32.731 19.637 -9.771 1.00 44.91 131 ASN A C 1
ATOM 1036 O O . ASN A 1 131 ? 33.113 20.468 -8.956 1.00 44.91 131 ASN A O 1
ATOM 1040 N N . VAL A 1 132 ? 33.277 19.557 -10.993 1.00 45.03 132 VAL A N 1
ATOM 1041 C CA . VAL A 1 132 ? 34.456 20.359 -11.403 1.00 45.03 132 VAL A CA 1
ATOM 1042 C C . VAL A 1 132 ? 34.109 21.524 -12.351 1.00 45.03 132 VAL A C 1
ATOM 1044 O O . VAL A 1 132 ? 34.993 22.252 -12.779 1.00 45.03 132 VAL A O 1
ATOM 1047 N N . GLN A 1 133 ? 32.832 21.779 -12.658 1.00 42.62 133 GLN A N 1
ATOM 1048 C CA . GLN A 1 133 ? 32.442 22.866 -13.580 1.00 42.62 133 GLN A CA 1
ATOM 1049 C C . GLN A 1 133 ? 31.561 23.950 -12.943 1.00 42.62 133 GLN A C 1
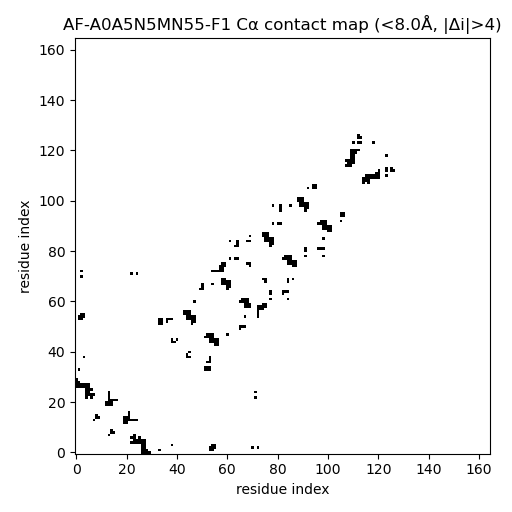ATOM 1051 O O . GLN A 1 133 ? 30.636 24.468 -13.560 1.00 42.62 133 GLN A O 1
ATOM 105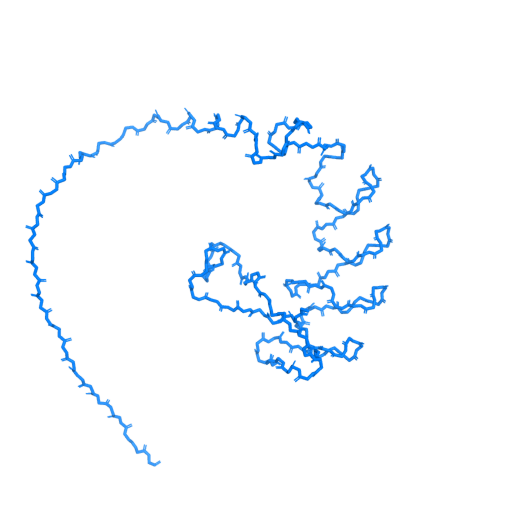6 N N . SER A 1 134 ? 31.850 24.337 -11.700 1.00 37.66 134 SER A N 1
ATOM 1057 C CA . SER A 1 134 ? 31.297 25.569 -11.109 1.00 37.66 134 SER A CA 1
ATOM 1058 C C . SER A 1 134 ? 32.303 26.223 -10.160 1.00 37.66 134 SER A C 1
ATOM 1060 O O . SER A 1 134 ? 32.014 26.483 -9.000 1.00 37.66 134 SER A O 1
ATOM 1062 N N . ALA A 1 135 ? 33.518 26.462 -10.654 1.00 37.75 135 ALA A N 1
ATOM 1063 C CA . ALA A 1 135 ? 34.540 27.247 -9.963 1.00 37.75 135 ALA A CA 1
ATOM 1064 C C . ALA A 1 135 ? 35.108 28.327 -10.898 1.00 37.75 135 ALA A C 1
ATOM 1066 O O . ALA A 1 135 ? 36.303 28.372 -11.164 1.00 37.75 135 ALA A O 1
ATOM 1067 N N . LYS A 1 136 ? 34.237 29.194 -11.427 1.00 38.72 136 LYS A N 1
ATOM 1068 C CA . LYS A 1 136 ? 34.610 30.524 -11.934 1.00 38.72 136 LYS A CA 1
ATOM 1069 C C . LYS A 1 136 ? 33.498 31.510 -11.584 1.00 38.72 136 LYS A C 1
ATOM 1071 O O . LYS A 1 136 ? 32.561 31.715 -12.340 1.00 38.72 136 LYS A O 1
ATOM 1076 N N . GLY A 1 137 ? 33.610 32.070 -10.388 1.00 30.58 137 GLY A N 1
ATOM 1077 C CA . GLY A 1 137 ? 32.753 33.126 -9.867 1.00 30.58 137 GLY A CA 1
ATOM 1078 C C . GLY A 1 137 ? 33.414 33.674 -8.616 1.00 30.58 137 GLY A C 1
ATOM 1079 O O . GLY A 1 137 ? 33.203 33.162 -7.522 1.00 30.58 137 GLY A O 1
ATOM 1080 N N . ALA A 1 138 ? 34.318 34.629 -8.805 1.00 38.88 138 ALA A N 1
ATOM 1081 C CA . ALA A 1 138 ? 35.026 35.290 -7.725 1.00 38.88 138 ALA A CA 1
ATOM 1082 C C . ALA A 1 138 ? 34.036 36.013 -6.799 1.00 38.88 138 ALA A C 1
ATOM 1084 O O . ALA A 1 138 ? 33.263 36.847 -7.258 1.00 38.88 138 ALA A O 1
ATOM 1085 N N . SER A 1 139 ? 34.117 35.763 -5.494 1.00 30.67 139 SER A N 1
ATOM 1086 C CA . SER A 1 139 ? 33.893 36.818 -4.509 1.00 30.67 139 SER A CA 1
ATOM 1087 C C . SER A 1 139 ? 34.662 36.513 -3.229 1.00 30.67 139 SER A C 1
ATOM 1089 O O . SER A 1 139 ? 34.567 35.436 -2.643 1.00 30.67 139 SER A O 1
ATOM 1091 N N . LYS A 1 140 ? 35.487 37.489 -2.861 1.00 36.50 140 LYS A N 1
ATOM 1092 C CA . LYS A 1 140 ? 36.315 37.559 -1.664 1.00 36.50 140 LYS A CA 1
ATOM 1093 C C . LYS A 1 140 ? 35.422 37.519 -0.417 1.00 36.50 140 LYS A C 1
ATOM 1095 O O . LYS A 1 140 ? 34.543 38.361 -0.298 1.00 36.50 140 LYS A O 1
ATOM 1100 N N . HIS A 1 141 ? 35.743 36.684 0.571 1.00 30.86 141 HIS A N 1
ATOM 1101 C CA . HIS A 1 141 ? 36.082 37.244 1.881 1.00 30.86 141 HIS A CA 1
ATOM 1102 C C . HIS A 1 141 ? 36.855 36.281 2.785 1.00 30.86 141 HIS A C 1
ATOM 1104 O O . HIS A 1 141 ? 36.561 35.100 2.925 1.00 30.86 141 HIS A O 1
ATOM 1110 N N . ASN A 1 142 ? 37.874 36.898 3.363 1.00 31.19 142 ASN A N 1
ATOM 1111 C CA . ASN A 1 142 ? 38.951 36.421 4.203 1.00 31.19 142 ASN A CA 1
ATOM 1112 C C . ASN A 1 142 ? 38.495 35.618 5.433 1.00 31.19 142 ASN A C 1
ATOM 1114 O O . ASN A 1 142 ? 37.669 36.073 6.223 1.00 31.19 142 ASN A O 1
ATOM 1118 N N . SER A 1 143 ? 39.111 34.457 5.628 1.00 32.69 143 SER A N 1
ATOM 1119 C CA . SER A 1 143 ? 39.141 33.736 6.893 1.00 32.69 143 SER A CA 1
ATOM 1120 C C . SER A 1 143 ? 40.020 34.483 7.893 1.00 32.69 143 SER A C 1
ATOM 1122 O O . SER A 1 143 ? 41.207 34.653 7.633 1.00 32.69 143 SER A O 1
ATOM 1124 N N . ASN A 1 144 ? 39.511 34.821 9.078 1.00 30.61 144 ASN A N 1
ATOM 1125 C CA . ASN A 1 144 ? 40.397 34.773 10.234 1.00 30.61 144 ASN A CA 1
ATOM 1126 C C . ASN A 1 144 ? 39.691 34.349 11.518 1.00 30.61 144 ASN A C 1
ATOM 1128 O O . ASN A 1 144 ? 38.567 34.742 11.825 1.00 30.61 144 ASN A O 1
ATOM 1132 N N . LYS A 1 145 ? 40.383 33.463 12.222 1.00 30.36 145 LYS A N 1
ATOM 1133 C CA . LYS A 1 145 ? 39.941 32.690 13.375 1.00 30.36 145 LYS A CA 1
ATOM 1134 C C . LYS A 1 145 ? 40.367 33.420 14.657 1.00 30.36 145 LYS A C 1
ATOM 1136 O O . LYS A 1 145 ? 41.434 34.015 14.690 1.00 30.36 145 LYS A O 1
ATOM 1141 N N . HIS A 1 146 ? 39.566 33.244 15.709 1.00 29.05 146 HIS A N 1
ATOM 1142 C CA . HIS A 1 146 ? 39.833 33.533 17.128 1.00 29.05 146 HIS A CA 1
ATOM 1143 C C . HIS A 1 146 ? 39.845 35.001 17.597 1.00 29.05 146 HIS A C 1
ATOM 1145 O O . HIS A 1 146 ? 40.773 35.747 17.342 1.00 29.05 146 HIS A O 1
ATOM 1151 N N . THR A 1 147 ? 38.890 35.351 18.467 1.00 27.59 147 THR A N 1
ATOM 1152 C CA . THR A 1 147 ? 39.180 35.664 19.881 1.00 27.59 147 THR A CA 1
ATOM 1153 C C . THR A 1 147 ? 37.936 35.424 20.742 1.00 27.59 147 THR A C 1
ATOM 1155 O O . THR A 1 147 ? 36.804 35.697 20.352 1.00 27.59 147 THR A O 1
ATOM 1158 N N . ALA A 1 148 ? 38.156 34.846 21.921 1.00 33.97 148 ALA A N 1
ATOM 1159 C CA . ALA A 1 148 ? 37.147 34.626 22.942 1.00 33.97 148 ALA A CA 1
ATOM 1160 C C . ALA A 1 148 ? 36.700 35.956 23.568 1.00 33.97 148 ALA A C 1
ATOM 1162 O O . ALA A 1 148 ? 37.548 36.779 23.900 1.00 33.97 148 ALA A O 1
ATOM 1163 N N . LYS A 1 149 ? 35.398 36.123 23.839 1.00 30.06 149 LYS A N 1
ATOM 1164 C CA . LYS A 1 149 ? 34.904 36.999 24.917 1.00 30.06 149 LYS A CA 1
ATOM 1165 C C . LYS A 1 149 ? 33.504 36.581 25.391 1.00 30.06 149 LYS A C 1
ATOM 1167 O O . LYS A 1 149 ? 32.491 36.812 24.743 1.00 30.06 149 LYS A O 1
ATOM 1172 N N . LYS A 1 150 ? 33.507 35.948 26.569 1.00 31.81 150 LYS A N 1
ATOM 1173 C CA . LYS A 1 150 ? 32.458 35.896 27.606 1.00 31.81 150 LYS A CA 1
ATOM 1174 C C . LYS A 1 150 ? 31.430 37.031 27.494 1.00 31.81 150 LYS A C 1
ATOM 1176 O O . LYS A 1 150 ? 31.853 38.174 27.613 1.00 31.81 150 LYS A O 1
ATOM 1181 N N . ARG A 1 151 ? 30.123 36.718 27.524 1.00 31.25 151 ARG A N 1
ATOM 1182 C CA . ARG A 1 151 ? 29.113 37.447 28.330 1.00 31.25 151 ARG A CA 1
ATOM 1183 C C . ARG A 1 151 ? 27.978 36.507 28.773 1.00 31.25 151 ARG A C 1
ATOM 1185 O O . ARG A 1 151 ? 27.164 36.072 27.970 1.00 31.25 151 ARG A O 1
ATOM 1192 N N . LYS A 1 152 ? 27.930 36.221 30.080 1.00 30.47 152 LYS A N 1
ATOM 1193 C CA . LYS A 1 152 ? 26.702 35.865 30.814 1.00 30.47 152 LYS A CA 1
ATOM 1194 C C . LYS A 1 152 ? 25.815 37.119 30.859 1.00 30.47 152 LYS A C 1
ATOM 1196 O O . LYS A 1 152 ? 26.364 38.176 31.154 1.00 30.47 152 LYS A O 1
ATOM 1201 N N . ASN A 1 153 ? 24.493 37.008 30.709 1.00 30.59 153 ASN A N 1
ATOM 1202 C CA . ASN A 1 153 ? 23.587 37.203 31.850 1.00 30.59 153 ASN A CA 1
ATOM 1203 C C . ASN A 1 153 ? 22.133 36.778 31.565 1.00 30.59 153 ASN A C 1
ATOM 1205 O O . ASN A 1 153 ? 21.654 36.802 30.439 1.00 30.59 153 ASN A O 1
ATOM 1209 N N . LYS A 1 154 ? 21.504 36.401 32.677 1.00 31.83 154 LYS A N 1
ATOM 1210 C CA . LYS A 1 154 ? 20.140 35.981 33.005 1.00 31.83 154 LYS A CA 1
ATOM 1211 C C . LYS A 1 154 ? 19.005 36.738 32.298 1.00 31.83 154 LYS A C 1
ATOM 1213 O O . LYS A 1 154 ? 19.056 37.960 32.223 1.00 31.83 154 LYS A O 1
ATOM 1218 N N . ASN A 1 155 ? 17.882 36.047 32.071 1.00 30.00 155 ASN A N 1
ATOM 1219 C CA . ASN A 1 155 ? 16.675 36.445 32.800 1.00 30.00 155 ASN A CA 1
ATOM 1220 C C . ASN A 1 155 ? 15.733 35.268 33.098 1.00 30.00 155 ASN A C 1
ATOM 1222 O O . ASN A 1 155 ? 15.408 34.454 32.239 1.00 30.00 155 ASN A O 1
ATOM 1226 N N . THR A 1 156 ? 15.330 35.197 34.359 1.00 34.28 156 THR A N 1
ATOM 1227 C CA . THR A 1 156 ? 14.441 34.216 34.980 1.00 34.28 156 THR A CA 1
ATOM 1228 C C . THR A 1 156 ? 13.097 34.875 35.282 1.00 34.28 156 THR A C 1
ATOM 1230 O O . THR A 1 156 ? 13.096 35.985 35.800 1.00 34.28 156 THR A O 1
ATOM 1233 N N . HIS A 1 157 ? 12.007 34.108 35.123 1.00 33.56 157 HIS A N 1
ATOM 1234 C CA . HIS A 1 157 ? 10.704 34.254 35.804 1.00 33.56 157 HIS A CA 1
ATOM 1235 C C . HIS A 1 157 ? 9.805 35.465 35.425 1.00 33.56 157 HIS A C 1
ATOM 1237 O O . HIS A 1 157 ? 10.293 36.545 35.155 1.00 33.56 157 HIS A O 1
ATOM 1243 N N . ARG A 1 158 ? 8.458 35.434 35.454 1.00 34.12 158 ARG A N 1
ATOM 1244 C CA . ARG A 1 158 ? 7.414 34.413 35.708 1.00 34.12 158 ARG A CA 1
ATOM 1245 C C . ARG A 1 158 ? 6.026 35.113 35.699 1.00 34.12 158 ARG A C 1
ATOM 1247 O O . ARG A 1 158 ? 5.903 36.168 36.302 1.00 34.12 158 ARG A O 1
ATOM 1254 N N . ARG A 1 159 ? 4.986 34.407 35.208 1.00 37.06 159 ARG A N 1
ATOM 1255 C CA . ARG A 1 159 ? 3.526 34.471 35.544 1.00 37.06 159 ARG A CA 1
ATOM 1256 C C . ARG A 1 159 ? 2.660 35.681 35.138 1.00 37.06 159 ARG A C 1
ATOM 1258 O O . ARG A 1 159 ? 2.927 36.802 35.537 1.00 37.06 159 ARG A O 1
ATOM 1265 N N . LYS A 1 160 ? 1.446 35.358 34.655 1.00 37.66 160 LYS A N 1
ATOM 1266 C CA . LYS A 1 160 ? 0.148 35.419 35.393 1.00 37.66 160 LYS A CA 1
ATOM 1267 C C . LYS A 1 160 ? -0.943 34.726 34.543 1.00 37.66 160 LYS A C 1
ATOM 1269 O O . LYS A 1 160 ? -1.176 35.126 33.417 1.00 37.66 160 LYS A O 1
ATOM 1274 N N . LYS A 1 161 ? -1.436 33.536 34.921 1.00 37.62 161 LYS A N 1
ATOM 1275 C CA . LYS A 1 161 ? -2.745 33.286 35.578 1.00 37.62 161 LYS A CA 1
ATOM 1276 C C . LYS A 1 161 ? -3.861 34.278 35.203 1.00 37.62 161 LYS A C 1
ATOM 1278 O O . LYS A 1 161 ? -3.809 35.422 35.643 1.00 37.62 161 LYS A O 1
ATOM 1283 N N . LYS A 1 162 ? -4.937 33.769 34.593 1.00 36.06 162 LYS A N 1
ATOM 1284 C CA . LYS A 1 162 ? -6.315 34.189 34.888 1.00 36.06 162 LYS A CA 1
ATOM 1285 C C . LYS A 1 162 ? -7.147 32.946 35.229 1.00 36.06 162 LYS A C 1
ATOM 1287 O O . LYS A 1 162 ? -7.081 31.942 34.532 1.00 36.06 162 LYS A O 1
ATOM 1292 N N . LYS A 1 163 ? -7.794 33.025 36.393 1.00 36.41 163 LYS A N 1
ATOM 1293 C CA . LYS A 1 163 ? -8.844 32.144 36.928 1.00 36.41 163 LYS A CA 1
ATOM 1294 C C . LYS A 1 163 ? -10.207 32.657 36.424 1.00 36.41 163 LYS A C 1
ATOM 1296 O O . LYS A 1 163 ? -10.248 33.759 35.879 1.00 36.41 163 LYS A O 1
ATOM 1301 N N . VAL A 1 164 ? -11.254 31.949 36.863 1.00 35.78 164 VAL A N 1
ATOM 1302 C CA . VAL A 1 164 ? -12.664 32.361 37.024 1.00 35.78 164 VAL A CA 1
ATOM 1303 C C . VAL A 1 164 ? -13.507 31.877 35.837 1.00 35.78 164 VAL A C 1
ATOM 1305 O O . VAL A 1 164 ? -13.126 32.127 34.702 1.00 35.78 164 VAL A O 1
ATOM 1308 N N . THR A 1 165 ? -14.569 31.091 36.012 1.00 48.56 165 THR A N 1
ATOM 1309 C CA . THR A 1 165 ? -15.498 30.900 37.149 1.00 48.56 165 THR A CA 1
ATOM 1310 C C . THR A 1 165 ? -15.854 29.428 37.283 1.00 48.56 165 THR A C 1
ATOM 1312 O O . THR A 1 165 ? -15.954 28.773 36.224 1.00 48.56 165 THR A O 1
#

Nearest PDB structures (foldseek):
  6uca-assembly1_A  TM=8.818E-01  e=5.507E-14  Homo sapiens
  6uca-assembly5_E  TM=9.216E-01  e=3.774E-13  Homo sapiens
  6uca-assembly6_F  TM=9.174E-01  e=4.575E-13  Homo sapiens
  6uca-assembly2_B  TM=9.011E-01  e=4.878E-13  Homo sapiens
  6uca-assembly3_C  TM=8.869E-01  e=1.206E-11  Homo sapiens

Sequence (165 aa):
MLDYQVDYDNHPLYKHGTTGRKQSPVRLFTNLCPKDIVLPKEEGYRFCSICERYVSAENRHCPDCNACTSKNGRPWRHCAECGKCVKPSWRHCSSCGRCVLPDHRCGQTGCYNCGDPGHKHKACPLKHKKNVQSAKGASKHNSNKHTAKKRKNKNTHRRKKKKVT

Organism: Pangasianodon hypophthalmus (NCBI:txid310915)

Secondary structure (DSSP, 8-state):
----B---TT-TTB-SSSSSBSS---B---SS-TTS-PPPTTTTEEEETTTTEEEETT-PPBTTTTB---SSSSPPEEEGGGTEEE-TT-EEEGGGTEEE-SS--TT--S-TTT--TTS-GGG-GGGGGGGSS--------------------------------